Protein AF-W9HK63-F1 (afdb_monomer_lite)

pLDDT: mean 77.83, std 13.23, range [42.62, 91.25]

Secondary structure (DSSP, 8-state):
-------------------TTS--EE-TTT--EESSHHHHHHHHHHHS---EE-TTT--EESSHHHHHHHHT-

Radius of gyration: 21.25 Å; chains: 1; bounding box: 69×15×47 Å

Foldseek 3Di:
DDDDDDDDDDPPDPLPDDDPDADWDAAPPPRDIDSDPVVNVVVVLVVDFQPDADPVPRDGHSDPVVVVVVVVD

Structure (mmCIF, N/CA/C/O backbone):
data_AF-W9HK63-F1
#
_entry.id   AF-W9HK63-F1
#
loop_
_atom_site.group_PDB
_atom_site.id
_atom_site.type_symbol
_atom_site.label_atom_id
_atom_site.label_alt_id
_atom_site.label_comp_id
_atom_site.label_asym_id
_atom_site.label_entity_id
_atom_site.label_seq_id
_atom_site.pdbx_PDB_ins_code
_atom_site.Cartn_x
_atom_site.Cartn_y
_atom_site.Cartn_z
_atom_site.occupancy
_atom_site.B_iso_or_equiv
_atom_site.auth_seq_id
_atom_site.auth_comp_id
_atom_site.auth_asym_id
_atom_site.auth_atom_id
_atom_site.pdbx_PDB_model_num
ATOM 1 N N . MET A 1 1 ? 57.197 5.341 -28.463 1.00 54.78 1 MET A N 1
ATOM 2 C CA . MET A 1 1 ? 57.194 5.743 -27.047 1.00 54.78 1 MET A CA 1
ATOM 3 C C . MET A 1 1 ? 55.751 6.062 -26.709 1.00 54.78 1 MET A C 1
ATOM 5 O O . MET A 1 1 ? 55.374 7.215 -26.744 1.00 54.78 1 MET A O 1
ATOM 9 N N . ASP A 1 2 ? 54.943 5.024 -26.507 1.00 42.62 2 ASP A N 1
ATOM 10 C CA . ASP A 1 2 ? 53.535 5.145 -26.116 1.00 42.62 2 ASP A CA 1
ATOM 11 C C . ASP A 1 2 ? 53.244 3.963 -25.187 1.00 42.62 2 ASP A C 1
ATOM 13 O O . ASP A 1 2 ? 52.909 2.864 -25.622 1.00 42.62 2 ASP A O 1
ATOM 17 N N . SER A 1 3 ? 53.516 4.164 -23.901 1.00 72.00 3 SER A N 1
ATOM 18 C CA . SER A 1 3 ? 53.107 3.267 -22.822 1.00 72.00 3 SER A CA 1
ATOM 19 C C . SER A 1 3 ? 52.183 4.085 -21.938 1.00 72.00 3 SER A C 1
ATOM 21 O O . SER A 1 3 ? 52.659 4.944 -21.201 1.00 72.00 3 SER A O 1
ATOM 23 N N . TYR A 1 4 ? 50.878 3.862 -22.071 1.00 57.94 4 TYR A N 1
ATOM 24 C CA . TYR A 1 4 ? 49.860 4.497 -21.244 1.00 57.94 4 TYR A CA 1
ATOM 25 C C . TYR A 1 4 ? 49.208 3.435 -20.351 1.00 57.94 4 TYR A C 1
ATOM 27 O O . TYR A 1 4 ? 48.633 2.468 -20.847 1.00 57.94 4 TYR A O 1
ATOM 35 N N . ASP A 1 5 ? 49.421 3.625 -19.052 1.00 63.38 5 ASP A N 1
ATOM 36 C CA . ASP A 1 5 ? 48.862 3.011 -17.847 1.00 63.38 5 ASP A CA 1
ATOM 37 C C . ASP A 1 5 ? 47.841 1.859 -17.952 1.00 63.38 5 ASP A C 1
ATOM 39 O O . ASP A 1 5 ? 46.676 2.026 -18.317 1.00 63.38 5 ASP A O 1
ATOM 43 N N . ASP A 1 6 ? 48.277 0.708 -17.425 1.00 73.00 6 ASP A N 1
ATOM 44 C CA . ASP A 1 6 ? 47.446 -0.342 -16.832 1.00 73.00 6 ASP A CA 1
ATOM 45 C C . ASP A 1 6 ? 46.912 0.129 -15.469 1.00 73.00 6 ASP A C 1
ATOM 47 O O . ASP A 1 6 ? 47.576 0.004 -14.441 1.00 73.00 6 ASP A O 1
ATOM 51 N N . PHE A 1 7 ? 45.701 0.686 -15.437 1.00 71.50 7 PHE A N 1
ATOM 52 C CA . PHE A 1 7 ? 44.942 0.768 -14.192 1.00 71.50 7 PHE A CA 1
ATOM 53 C C . PHE A 1 7 ? 43.442 0.833 -14.480 1.00 71.50 7 PHE A C 1
ATOM 55 O O . PHE A 1 7 ? 42.907 1.889 -14.805 1.00 71.50 7 PHE A O 1
ATOM 62 N N . GLN A 1 8 ? 42.748 -0.299 -14.331 1.00 59.03 8 GLN A N 1
ATOM 63 C CA . GLN A 1 8 ? 41.626 -0.433 -13.388 1.00 59.03 8 GLN A CA 1
ATOM 64 C C . GLN A 1 8 ? 40.918 -1.782 -13.544 1.00 59.03 8 GLN A C 1
ATOM 66 O O . GLN A 1 8 ? 40.183 -2.052 -14.494 1.00 59.03 8 GLN A O 1
ATOM 71 N N . SER A 1 9 ? 41.076 -2.600 -12.504 1.00 66.19 9 SER A N 1
ATOM 72 C CA . SER A 1 9 ? 40.132 -3.651 -12.145 1.00 66.19 9 SER A CA 1
ATOM 73 C C . SER A 1 9 ? 38.731 -3.054 -11.995 1.00 66.19 9 SER A C 1
ATOM 75 O O . SER A 1 9 ? 38.502 -2.231 -11.110 1.00 66.19 9 SER A O 1
ATOM 77 N N . THR A 1 10 ? 37.775 -3.494 -12.812 1.00 54.97 10 THR A N 1
ATOM 78 C CA . THR A 1 10 ? 36.352 -3.254 -12.546 1.00 54.97 10 THR A CA 1
ATOM 79 C C . THR A 1 10 ? 35.697 -4.568 -12.114 1.00 54.97 10 THR A C 1
ATOM 81 O O . THR A 1 10 ? 35.598 -5.503 -12.914 1.00 54.97 10 THR A O 1
ATOM 84 N N . PRO A 1 11 ? 35.222 -4.699 -10.860 1.00 60.34 11 PRO A N 1
ATOM 85 C CA . PRO A 1 11 ? 34.261 -5.737 -10.538 1.00 60.34 11 PRO A CA 1
ATOM 86 C C . PRO A 1 11 ? 32.960 -5.338 -11.234 1.00 60.34 11 PRO A C 1
ATOM 88 O O . PRO A 1 11 ? 32.226 -4.465 -10.771 1.00 60.34 11 PRO A O 1
ATOM 91 N N . THR A 1 12 ? 32.690 -5.943 -12.390 1.00 56.44 12 THR A N 1
ATOM 92 C CA . THR A 1 12 ? 31.407 -5.788 -13.074 1.00 56.44 12 THR A CA 1
ATOM 93 C C . THR A 1 12 ? 30.326 -6.412 -12.195 1.00 56.44 12 THR A C 1
ATOM 95 O O . THR A 1 12 ? 30.049 -7.613 -12.223 1.00 56.44 12 THR A O 1
ATOM 98 N N . GLY A 1 13 ? 29.737 -5.571 -11.341 1.00 60.72 13 GLY A N 1
ATOM 99 C CA . GLY A 1 13 ? 28.515 -5.870 -10.618 1.00 60.72 13 GLY A CA 1
ATOM 100 C C . GLY A 1 13 ? 27.503 -6.411 -11.617 1.00 60.72 13 GLY A C 1
ATOM 101 O O . GLY A 1 13 ? 27.174 -5.759 -12.607 1.00 60.72 13 GLY A O 1
ATOM 102 N N . LYS A 1 14 ? 27.074 -7.653 -11.396 1.00 59.66 14 LYS A N 1
ATOM 103 C CA . LYS A 1 14 ? 26.124 -8.357 -12.253 1.00 59.66 14 LYS A CA 1
ATOM 104 C C . LYS A 1 14 ? 24.791 -7.616 -12.192 1.00 59.66 14 LYS A C 1
ATOM 106 O O . LYS A 1 14 ? 23.970 -7.882 -11.319 1.00 59.66 14 LYS A O 1
ATOM 111 N N . VAL A 1 15 ? 24.579 -6.675 -13.110 1.00 59.75 15 VAL A N 1
ATOM 112 C CA . VAL A 1 15 ? 23.286 -6.013 -13.273 1.00 59.75 15 VAL A CA 1
ATOM 113 C C . VAL A 1 15 ? 22.309 -7.060 -13.792 1.00 59.75 15 VAL A C 1
ATOM 115 O O . VAL A 1 15 ? 22.424 -7.573 -14.907 1.00 59.75 15 VAL A O 1
ATOM 118 N N . SER A 1 16 ? 21.372 -7.417 -12.920 1.00 58.34 16 SER A N 1
ATOM 119 C CA . SER A 1 16 ? 20.249 -8.311 -13.160 1.00 58.34 16 SER A CA 1
ATOM 120 C C . SER A 1 16 ? 19.610 -8.027 -14.518 1.00 58.34 16 SER A C 1
ATOM 122 O O . SER A 1 16 ? 19.071 -6.945 -14.748 1.00 58.34 16 SER A O 1
ATOM 124 N N . LYS A 1 17 ? 19.679 -9.013 -15.423 1.00 53.06 17 LYS A N 1
ATOM 125 C CA . LYS A 1 17 ? 19.091 -8.978 -16.769 1.00 53.06 17 LYS A CA 1
ATOM 126 C C . LYS A 1 17 ? 17.628 -8.521 -16.709 1.00 53.06 17 LYS A C 1
ATOM 128 O O . LYS A 1 17 ? 16.735 -9.299 -16.372 1.00 53.06 17 LYS A O 1
ATOM 133 N N . ALA A 1 18 ? 17.380 -7.266 -17.072 1.00 59.69 18 ALA A N 1
ATOM 134 C CA . ALA A 1 18 ? 16.044 -6.744 -17.313 1.00 59.69 18 ALA A CA 1
ATOM 135 C C . ALA A 1 18 ? 15.483 -7.346 -18.611 1.00 59.69 18 ALA A C 1
ATOM 137 O O . ALA A 1 18 ? 16.169 -7.419 -19.633 1.00 59.69 18 ALA A O 1
ATOM 138 N N . LYS A 1 19 ? 14.219 -7.787 -18.585 1.00 57.91 19 LYS A N 1
ATOM 139 C CA . LYS A 1 19 ? 13.498 -8.204 -19.796 1.00 57.91 19 LYS A CA 1
ATOM 140 C C . LYS A 1 19 ? 13.450 -7.026 -20.783 1.00 57.91 19 LYS A C 1
ATOM 142 O O . LYS A 1 19 ? 13.035 -5.931 -20.413 1.00 57.91 19 LYS A O 1
ATOM 147 N N . LYS A 1 20 ? 13.891 -7.291 -22.018 1.00 51.19 20 LYS A N 1
ATOM 148 C CA . LYS A 1 20 ? 14.025 -6.382 -23.172 1.00 51.19 20 LYS A CA 1
ATOM 149 C C . LYS A 1 20 ? 12.981 -5.242 -23.205 1.00 51.19 20 LYS A C 1
ATOM 151 O O . LYS A 1 20 ? 11.786 -5.507 -23.310 1.00 51.19 20 LYS A O 1
ATOM 156 N N . GLY A 1 21 ? 13.459 -3.991 -23.188 1.00 57.69 21 GLY A N 1
ATOM 157 C CA . GLY A 1 21 ? 12.765 -2.830 -23.770 1.00 57.69 21 GLY A CA 1
ATOM 158 C C . GLY A 1 21 ? 11.839 -1.991 -22.881 1.00 57.69 21 GLY A C 1
ATOM 159 O O . GLY A 1 21 ? 11.093 -1.183 -23.424 1.00 57.69 21 GLY A O 1
ATOM 160 N N . LYS A 1 22 ? 11.842 -2.145 -21.550 1.00 61.41 22 LYS A N 1
ATOM 161 C CA . LYS A 1 22 ? 11.021 -1.307 -20.649 1.00 61.41 22 LYS A CA 1
ATOM 162 C C . LYS A 1 22 ? 11.909 -0.527 -19.676 1.00 61.41 22 LYS A C 1
ATOM 164 O O . LYS A 1 22 ? 12.844 -1.134 -19.152 1.00 61.41 22 LYS A O 1
ATOM 169 N N . PRO A 1 23 ? 11.632 0.765 -19.405 1.00 65.81 23 PRO A N 1
ATOM 170 C CA . PRO A 1 23 ?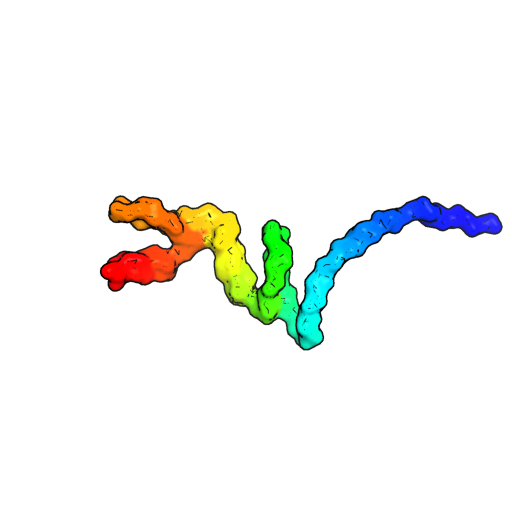 12.340 1.491 -18.359 1.00 65.81 23 PRO A CA 1
ATOM 171 C C . PRO A 1 23 ? 12.099 0.772 -17.031 1.00 65.81 23 PRO A C 1
ATOM 173 O O . PRO A 1 23 ? 10.962 0.611 -16.584 1.00 65.81 23 PRO A O 1
ATOM 176 N N . VAL A 1 24 ? 13.179 0.267 -16.440 1.00 80.75 24 VAL A N 1
ATOM 177 C CA . VAL A 1 24 ? 13.146 -0.357 -15.122 1.00 80.75 24 VAL A CA 1
ATOM 178 C C . VAL A 1 24 ? 13.492 0.685 -14.070 1.00 80.75 24 VAL A C 1
ATOM 180 O O . VAL A 1 24 ? 14.398 1.493 -14.244 1.00 80.75 24 VAL A O 1
ATOM 183 N N . HIS A 1 25 ? 12.756 0.659 -12.969 1.00 87.56 25 HIS A N 1
ATOM 184 C CA . HIS A 1 25 ? 12.949 1.543 -11.833 1.00 87.56 25 HIS A CA 1
ATOM 185 C C . HIS A 1 25 ? 13.607 0.739 -10.716 1.00 87.56 25 HIS A C 1
ATOM 187 O O . HIS A 1 25 ? 12.994 -0.176 -10.162 1.00 87.56 25 HIS A O 1
ATOM 193 N N . VAL A 1 26 ? 14.865 1.052 -10.419 1.00 86.75 26 VAL A N 1
ATOM 194 C CA . VAL A 1 26 ? 15.669 0.336 -9.424 1.00 86.75 26 VAL A CA 1
ATOM 195 C C . VAL A 1 26 ? 15.630 1.096 -8.105 1.00 86.75 26 VAL A C 1
ATOM 197 O O . VAL A 1 26 ? 15.784 2.315 -8.080 1.00 86.75 26 VAL A O 1
ATOM 200 N N . CYS A 1 27 ? 15.400 0.385 -7.006 1.00 88.88 27 CYS A N 1
ATOM 201 C CA . CYS A 1 27 ? 15.531 0.956 -5.673 1.00 88.88 27 CYS A CA 1
ATOM 202 C C . CYS A 1 27 ? 17.009 1.125 -5.319 1.00 88.88 27 CYS A C 1
ATOM 204 O O . CYS A 1 27 ? 17.742 0.143 -5.313 1.00 88.88 27 CYS A O 1
ATOM 206 N N . SER A 1 28 ? 17.438 2.339 -4.977 1.00 85.38 28 SER A N 1
ATOM 207 C CA . SER A 1 28 ? 18.832 2.598 -4.597 1.00 85.38 28 SER A CA 1
ATOM 208 C C . SER A 1 28 ? 19.242 1.905 -3.293 1.00 85.38 28 SER A C 1
ATOM 210 O O . SER A 1 28 ? 20.409 1.562 -3.143 1.00 85.38 28 SER A O 1
ATOM 212 N N . GLU A 1 29 ? 18.295 1.650 -2.385 1.00 86.00 29 GLU A N 1
ATOM 213 C CA . GLU A 1 29 ? 18.566 1.100 -1.049 1.00 86.00 29 GLU A CA 1
ATOM 214 C C . GLU A 1 29 ? 18.725 -0.425 -1.040 1.00 86.00 29 GLU A C 1
ATOM 216 O O . GLU A 1 29 ? 19.593 -0.950 -0.353 1.00 86.00 29 GLU A O 1
ATOM 221 N N . CYS A 1 30 ? 17.921 -1.156 -1.819 1.00 88.75 30 CYS A N 1
ATOM 222 C CA . CYS A 1 30 ? 17.984 -2.625 -1.871 1.00 88.75 30 CYS A CA 1
ATOM 223 C C . CYS A 1 30 ? 18.206 -3.207 -3.273 1.00 88.75 30 CYS A C 1
ATOM 225 O O . CYS A 1 30 ? 18.092 -4.418 -3.463 1.00 88.75 30 CYS A O 1
ATOM 227 N N . GLN A 1 31 ? 18.479 -2.359 -4.271 1.00 83.62 31 GLN A N 1
ATOM 228 C CA . GLN A 1 31 ? 18.733 -2.740 -5.670 1.00 83.62 31 GLN A CA 1
ATOM 229 C C . GLN A 1 31 ? 17.605 -3.568 -6.310 1.00 83.62 31 GLN A C 1
ATOM 231 O O . GLN A 1 31 ? 17.786 -4.256 -7.318 1.00 83.62 31 GLN A O 1
ATOM 236 N N . LYS A 1 32 ? 16.396 -3.494 -5.742 1.00 85.00 32 LYS A N 1
ATOM 237 C CA . LYS A 1 32 ? 15.233 -4.229 -6.232 1.00 85.00 32 LYS A CA 1
ATOM 238 C C . LYS A 1 32 ? 14.660 -3.547 -7.467 1.00 85.00 32 LYS A C 1
ATOM 240 O O . LYS A 1 32 ? 14.472 -2.331 -7.495 1.00 85.00 32 LYS A O 1
ATOM 245 N N . VAL A 1 33 ? 14.386 -4.348 -8.492 1.00 85.12 33 VAL A N 1
ATOM 246 C CA . VAL A 1 33 ? 13.983 -3.863 -9.813 1.00 85.12 33 VAL A CA 1
ATOM 247 C C . VAL A 1 33 ? 12.468 -3.922 -9.956 1.00 85.12 33 VAL A C 1
ATOM 249 O O . VAL A 1 33 ? 11.856 -4.980 -9.806 1.00 85.12 33 VAL A O 1
ATOM 252 N N . TYR A 1 34 ? 11.868 -2.789 -10.304 1.00 86.62 34 TYR A N 1
ATOM 253 C CA . TYR A 1 34 ? 10.447 -2.667 -10.597 1.00 86.62 34 TYR A CA 1
ATOM 254 C C . TYR A 1 34 ? 10.243 -2.303 -12.063 1.00 86.62 34 TYR A C 1
ATOM 256 O O . TYR A 1 34 ? 10.977 -1.508 -12.641 1.00 86.62 34 TYR A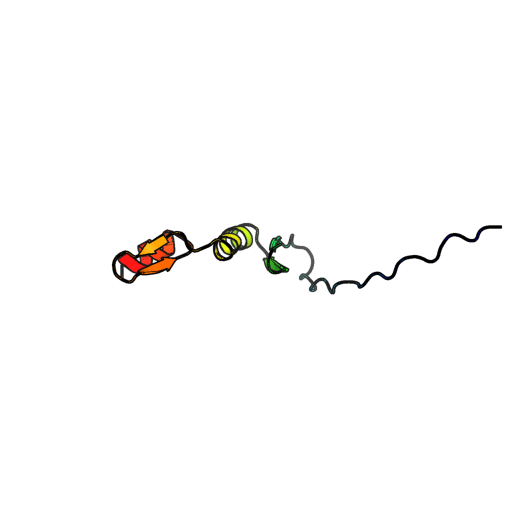 O 1
ATOM 264 N N . THR A 1 35 ? 9.201 -2.857 -12.674 1.00 84.38 35 THR A N 1
ATOM 265 C CA . THR A 1 35 ? 8.818 -2.535 -14.057 1.00 84.38 35 THR A CA 1
ATOM 266 C C . THR A 1 35 ? 8.023 -1.233 -14.173 1.00 84.38 35 THR A C 1
ATOM 268 O O . THR A 1 35 ? 7.735 -0.800 -15.284 1.00 84.38 35 THR A O 1
ATOM 271 N N . ARG A 1 36 ? 7.629 -0.623 -13.045 1.00 86.62 36 ARG A N 1
ATOM 272 C CA . ARG A 1 36 ? 6.814 0.598 -12.982 1.00 86.62 36 ARG A CA 1
ATOM 273 C C . ARG A 1 36 ? 7.306 1.549 -11.892 1.00 86.62 36 ARG A C 1
ATOM 275 O O . ARG A 1 36 ? 7.582 1.112 -10.774 1.00 86.62 36 ARG A O 1
ATOM 282 N N . ALA A 1 37 ? 7.308 2.851 -12.185 1.00 87.06 37 ALA A N 1
ATOM 283 C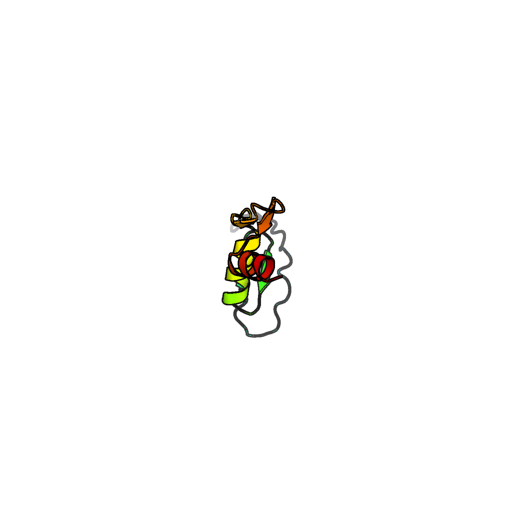 CA . ALA A 1 37 ? 7.711 3.900 -11.243 1.00 87.06 37 ALA A CA 1
ATOM 284 C C . ALA A 1 37 ? 6.814 3.966 -9.998 1.00 87.06 37 ALA A C 1
ATOM 286 O O . ALA A 1 37 ? 7.295 4.201 -8.894 1.00 87.06 37 ALA A O 1
ATOM 287 N N . GLU A 1 38 ? 5.503 3.764 -10.162 1.00 89.00 38 GLU A N 1
ATOM 288 C CA . GLU A 1 38 ? 4.531 3.782 -9.055 1.00 89.00 38 GLU A CA 1
ATOM 289 C C . GLU A 1 38 ? 4.825 2.678 -8.022 1.00 89.00 38 GLU A C 1
ATOM 291 O O . GLU A 1 38 ? 4.715 2.896 -6.816 1.00 89.00 38 GLU A O 1
ATOM 296 N N . HIS A 1 39 ? 5.272 1.506 -8.493 1.00 88.62 39 HIS A N 1
ATOM 297 C CA . HIS A 1 39 ? 5.632 0.384 -7.634 1.00 88.62 39 HIS A CA 1
ATOM 298 C C . HIS A 1 39 ? 6.917 0.686 -6.866 1.00 88.62 39 HIS A C 1
ATOM 300 O O . HIS A 1 39 ? 6.962 0.410 -5.668 1.00 88.62 39 HIS A O 1
ATOM 306 N N . LEU A 1 40 ? 7.915 1.291 -7.525 1.00 90.88 40 LEU A N 1
ATOM 307 C CA . LEU A 1 40 ? 9.130 1.739 -6.848 1.00 90.88 40 LEU A CA 1
ATOM 308 C C . LEU A 1 40 ? 8.806 2.792 -5.778 1.00 90.88 40 LEU A C 1
ATOM 310 O O . LEU A 1 40 ? 9.226 2.630 -4.639 1.00 90.88 40 LEU A O 1
ATOM 314 N N . ARG A 1 41 ? 8.011 3.821 -6.104 1.00 87.50 41 ARG A N 1
ATOM 315 C CA . ARG A 1 41 ? 7.613 4.867 -5.143 1.00 87.50 41 ARG A CA 1
ATOM 316 C C . ARG A 1 41 ? 6.900 4.292 -3.923 1.00 87.50 41 ARG A C 1
ATOM 318 O O . ARG A 1 41 ? 7.226 4.629 -2.791 1.00 87.50 41 ARG A O 1
ATOM 325 N N . ARG A 1 42 ? 5.955 3.369 -4.132 1.00 86.44 42 ARG A N 1
ATOM 326 C CA . ARG A 1 42 ? 5.295 2.674 -3.019 1.00 86.44 42 ARG A CA 1
ATOM 327 C C . ARG A 1 42 ? 6.285 1.834 -2.218 1.00 86.44 42 ARG A C 1
ATOM 329 O O . ARG A 1 42 ? 6.194 1.795 -1.001 1.00 8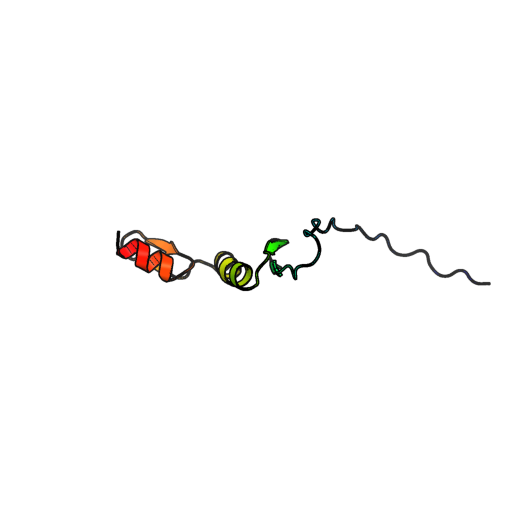6.44 42 ARG A O 1
ATOM 336 N N . HIS A 1 43 ? 7.218 1.16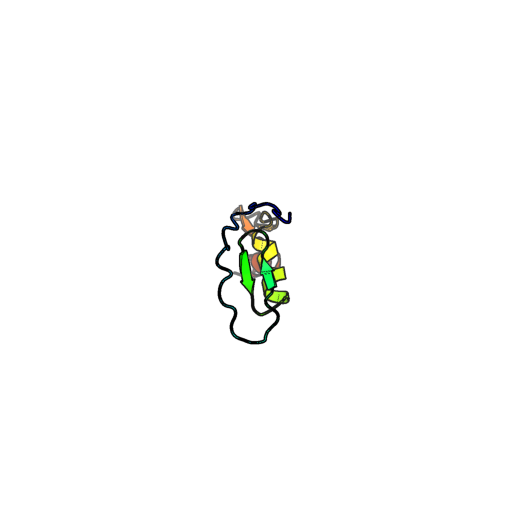0 -2.873 1.00 89.19 43 HIS A N 1
ATOM 337 C CA . HIS A 1 43 ? 8.229 0.374 -2.182 1.00 89.19 43 HIS A CA 1
ATOM 338 C C . HIS A 1 43 ? 9.201 1.230 -1.362 1.00 89.19 43 HIS A C 1
ATOM 340 O O . HIS A 1 43 ? 9.573 0.815 -0.275 1.00 89.19 43 HIS A O 1
ATOM 346 N N . GLN A 1 44 ? 9.562 2.432 -1.807 1.00 86.69 44 GLN A N 1
ATOM 347 C CA . GLN A 1 44 ? 10.404 3.334 -1.013 1.00 86.69 44 GLN A CA 1
ATOM 348 C C . GLN A 1 44 ? 9.789 3.629 0.362 1.00 86.69 44 GLN A C 1
ATOM 350 O O . GLN A 1 44 ? 10.505 3.671 1.355 1.00 86.69 44 GLN A O 1
ATOM 355 N N . SER A 1 45 ? 8.455 3.689 0.465 1.00 83.88 45 SER A N 1
ATOM 356 C CA . SER A 1 45 ? 7.802 3.830 1.775 1.00 83.88 45 SER A CA 1
ATOM 357 C C . SER A 1 45 ? 8.058 2.659 2.732 1.00 83.88 45 SER A C 1
ATOM 359 O O . SER A 1 45 ? 7.940 2.855 3.928 1.00 83.88 45 SER A O 1
ATOM 361 N N . SER A 1 46 ? 8.440 1.464 2.252 1.00 84.56 46 SER A N 1
ATOM 362 C CA . SER A 1 46 ? 8.829 0.351 3.136 1.00 84.56 46 SER A CA 1
ATOM 363 C C . SER A 1 46 ? 10.250 0.460 3.685 1.00 84.56 46 SER A C 1
ATOM 365 O O . SER A 1 46 ? 10.568 -0.248 4.632 1.00 84.56 46 SER A O 1
ATOM 367 N N . HIS A 1 47 ? 11.105 1.278 3.068 1.00 85.38 47 HIS A N 1
ATOM 368 C CA . HIS A 1 47 ? 12.418 1.610 3.624 1.00 85.38 47 HIS A CA 1
ATOM 369 C C . HIS A 1 47 ? 12.319 2.705 4.685 1.00 85.38 47 HIS A C 1
ATOM 371 O O . HIS A 1 47 ? 13.125 2.746 5.609 1.00 85.38 47 HIS A O 1
ATOM 377 N N . GLN A 1 48 ? 11.297 3.555 4.586 1.00 80.75 48 GLN A N 1
ATOM 378 C CA . GLN A 1 48 ? 10.959 4.500 5.636 1.00 80.75 48 GLN A CA 1
ATOM 379 C C . GLN A 1 48 ? 10.470 3.756 6.889 1.00 80.75 48 GLN A C 1
ATOM 381 O O . GLN A 1 48 ? 9.690 2.802 6.803 1.00 80.75 48 GLN A O 1
ATOM 386 N N . GLU A 1 49 ? 10.890 4.236 8.059 1.00 79.38 49 GLU A N 1
ATOM 387 C CA . GLU A 1 49 ? 10.346 3.805 9.346 1.00 79.38 49 GLU A CA 1
ATOM 388 C C . GLU A 1 49 ? 8.809 3.933 9.344 1.00 79.38 49 GLU A C 1
ATOM 390 O O . GLU A 1 49 ? 8.263 4.947 8.889 1.00 79.38 49 GLU A O 1
ATOM 395 N N . PRO A 1 50 ? 8.079 2.912 9.823 1.00 80.00 50 PRO A N 1
ATOM 396 C CA . PRO A 1 50 ? 6.630 2.916 9.786 1.00 80.00 50 PRO A CA 1
ATOM 397 C C . PRO A 1 50 ? 6.063 3.994 10.716 1.00 80.00 50 PRO A C 1
ATOM 399 O O . PRO A 1 50 ? 6.050 3.847 11.934 1.00 80.00 50 PRO A O 1
ATOM 402 N N . GLN A 1 51 ? 5.573 5.075 10.111 1.00 79.31 51 GLN A N 1
ATOM 403 C CA . GLN A 1 51 ? 5.128 6.278 10.817 1.00 79.31 51 GLN A CA 1
ATOM 404 C C . GLN A 1 51 ? 3.677 6.207 11.319 1.00 79.31 51 GLN A C 1
ATOM 406 O O . GLN A 1 51 ? 3.235 7.063 12.081 1.00 79.31 51 GLN A O 1
ATOM 411 N N . PHE A 1 52 ? 2.919 5.194 10.897 1.00 85.12 52 PHE A N 1
ATOM 412 C CA . PHE A 1 52 ? 1.517 5.031 11.265 1.00 85.12 52 PHE A CA 1
ATOM 413 C C . PHE A 1 52 ? 1.378 3.920 12.299 1.00 85.12 52 PHE A C 1
ATOM 415 O O . PHE A 1 52 ? 1.362 2.741 11.951 1.00 85.12 52 PHE A O 1
ATOM 422 N N . GLU A 1 53 ? 1.273 4.285 13.570 1.00 88.44 53 GLU A N 1
ATOM 423 C CA . GLU A 1 53 ? 1.071 3.339 14.666 1.00 88.44 53 GLU A CA 1
ATOM 424 C C . GLU A 1 53 ? -0.413 3.236 15.036 1.00 88.44 53 GLU A C 1
ATOM 426 O O . GLU A 1 53 ? -1.135 4.232 15.089 1.00 88.44 53 GLU A O 1
ATOM 431 N N . CYS A 1 54 ? -0.883 2.013 15.275 1.00 90.06 54 CYS A N 1
ATOM 432 C CA . CYS A 1 54 ? -2.202 1.778 15.847 1.00 90.06 54 CYS A CA 1
ATOM 433 C C . CYS A 1 54 ? -2.140 1.938 17.379 1.00 90.06 54 CYS A C 1
ATOM 435 O O . CYS A 1 54 ? -1.572 1.059 18.020 1.00 90.06 54 CYS A O 1
ATOM 437 N N . PRO A 1 55 ? -2.752 2.962 18.005 1.00 85.94 55 PRO A N 1
ATOM 438 C CA . PRO A 1 55 ? -2.840 3.109 19.463 1.00 85.94 55 PRO A CA 1
ATOM 439 C C . PRO A 1 55 ? -3.421 1.904 20.215 1.00 85.94 55 PRO A C 1
ATOM 441 O O . PRO A 1 55 ? -3.158 1.753 21.401 1.00 85.94 55 PRO A O 1
ATOM 444 N N . VAL A 1 56 ? -4.207 1.045 19.557 1.00 89.25 56 VAL A N 1
ATOM 445 C CA . VAL A 1 56 ? -4.871 -0.091 20.222 1.00 89.25 56 VAL A CA 1
ATOM 446 C C . VAL A 1 56 ? -3.957 -1.311 20.317 1.00 89.25 56 VAL A C 1
ATOM 448 O O . VAL A 1 56 ? -3.875 -1.947 21.361 1.00 89.25 56 VAL A O 1
ATOM 451 N N . CYS A 1 57 ? -3.267 -1.658 19.229 1.00 91.25 57 CYS A N 1
ATOM 452 C CA . CYS A 1 57 ? -2.435 -2.867 19.164 1.00 91.25 57 CYS A CA 1
ATOM 453 C C . CYS A 1 57 ? -0.940 -2.589 18.957 1.00 91.25 57 CYS A C 1
ATOM 455 O O . CYS A 1 57 ? -0.169 -3.529 18.779 1.00 91.25 57 CYS A O 1
ATOM 457 N N . GLN A 1 58 ? -0.545 -1.312 18.920 1.00 86.38 58 GLN A N 1
ATOM 458 C CA . GLN A 1 58 ? 0.824 -0.816 18.717 1.00 86.38 58 GLN A CA 1
ATOM 459 C C . GLN A 1 58 ? 1.500 -1.357 17.448 1.00 86.38 58 GLN A C 1
ATOM 461 O O . GLN A 1 58 ? 2.722 -1.352 17.303 1.00 86.38 58 GLN A O 1
ATOM 466 N N . ARG A 1 59 ? 0.704 -1.825 16.477 1.00 87.75 59 ARG A N 1
ATOM 467 C CA . ARG A 1 59 ? 1.225 -2.233 15.173 1.00 87.75 59 ARG A CA 1
ATOM 468 C C . ARG A 1 59 ? 1.598 -1.004 14.368 1.00 87.75 59 ARG A C 1
ATOM 470 O O . ARG A 1 59 ? 0.782 -0.100 14.190 1.00 87.75 59 ARG A O 1
ATOM 477 N N . ARG A 1 60 ? 2.817 -1.026 13.836 1.00 88.00 60 ARG A N 1
ATOM 478 C CA . ARG A 1 60 ? 3.354 0.029 12.986 1.00 88.00 60 ARG A CA 1
ATOM 479 C C . ARG A 1 60 ? 3.172 -0.323 11.517 1.00 88.00 60 ARG A C 1
ATOM 481 O O . ARG A 1 60 ? 3.482 -1.427 11.072 1.00 88.00 60 ARG A O 1
ATOM 488 N N . PHE A 1 61 ? 2.680 0.641 10.759 1.00 87.81 61 PHE A N 1
ATOM 489 C CA . PHE A 1 61 ? 2.434 0.552 9.333 1.00 87.81 61 PHE A CA 1
ATOM 490 C C . PHE A 1 61 ? 3.210 1.652 8.612 1.00 87.81 61 PHE A C 1
ATOM 492 O O . PHE A 1 61 ? 3.300 2.790 9.064 1.00 87.81 61 PHE A O 1
ATOM 499 N N . HIS A 1 62 ? 3.746 1.317 7.444 1.00 84.94 62 HIS A N 1
ATOM 500 C CA . HIS A 1 62 ? 4.476 2.256 6.591 1.00 84.94 62 HIS A CA 1
ATOM 501 C C . HIS A 1 62 ? 3.553 3.115 5.713 1.00 84.94 62 HIS A C 1
ATOM 503 O O . HIS A 1 62 ? 4.000 4.050 5.056 1.00 84.94 62 HIS A O 1
ATOM 509 N N . ARG A 1 63 ? 2.247 2.809 5.676 1.00 84.81 63 ARG A N 1
ATOM 510 C CA . ARG A 1 63 ? 1.260 3.549 4.881 1.00 84.81 63 ARG A CA 1
ATOM 511 C C . ARG A 1 63 ? -0.069 3.690 5.613 1.00 84.81 63 ARG A C 1
ATOM 513 O O . ARG A 1 63 ? -0.536 2.744 6.251 1.00 84.81 63 ARG A O 1
ATOM 520 N N . LYS A 1 64 ? -0.714 4.844 5.424 1.00 86.06 64 LYS A N 1
ATOM 521 C CA . LYS A 1 64 ? -2.023 5.169 6.005 1.00 86.06 64 LYS A CA 1
ATOM 522 C C . LYS A 1 64 ? -3.133 4.212 5.557 1.00 86.06 64 LYS A C 1
ATOM 524 O O . LYS A 1 64 ? -3.916 3.784 6.394 1.00 86.06 64 LYS A O 1
ATOM 529 N N . ASP A 1 65 ? -3.160 3.795 4.288 1.00 88.25 65 ASP A N 1
ATOM 530 C CA . ASP A 1 65 ? -4.191 2.876 3.772 1.00 88.25 65 ASP A CA 1
ATOM 531 C C . ASP A 1 65 ? -4.164 1.502 4.458 1.00 88.25 65 ASP A C 1
ATOM 533 O O . ASP A 1 65 ? -5.198 0.845 4.596 1.00 88.25 65 ASP A O 1
ATOM 537 N N . LEU A 1 66 ? -2.984 1.058 4.903 1.00 88.44 66 LEU A N 1
ATOM 538 C CA . LEU A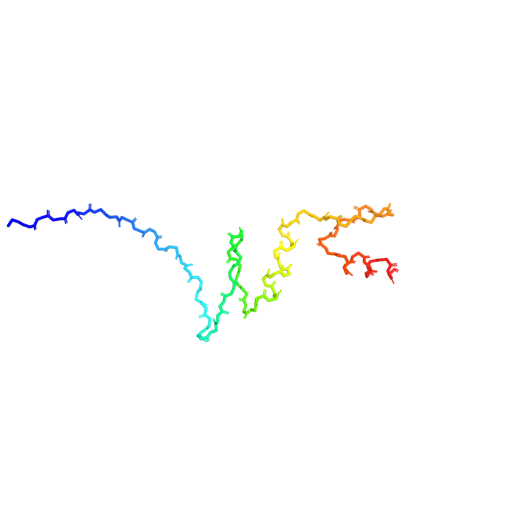 1 66 ? -2.842 -0.186 5.657 1.00 88.44 66 LEU A CA 1
ATOM 539 C C . LEU A 1 66 ? -3.387 -0.037 7.077 1.00 88.44 66 LEU A C 1
ATOM 541 O O . LEU A 1 66 ? -4.087 -0.937 7.538 1.00 88.44 66 LEU A O 1
ATOM 545 N N . LEU A 1 67 ? -3.112 1.097 7.727 1.00 91.06 67 LEU A N 1
ATOM 546 C CA . LEU A 1 67 ? -3.661 1.422 9.042 1.00 91.06 67 LEU A CA 1
ATOM 547 C C . LEU A 1 67 ? -5.194 1.564 8.981 1.00 91.06 67 LEU A C 1
ATOM 549 O O . LEU A 1 67 ? -5.896 0.985 9.800 1.00 91.06 67 LEU A O 1
ATOM 553 N N . GLU A 1 68 ? -5.738 2.259 7.981 1.00 90.06 68 GLU A N 1
ATOM 554 C CA . GLU A 1 68 ? -7.192 2.409 7.812 1.00 90.06 68 GLU A CA 1
ATOM 555 C C . GLU A 1 68 ? -7.887 1.071 7.545 1.00 90.06 68 GLU A C 1
ATOM 557 O O . GLU A 1 68 ? -8.934 0.788 8.125 1.00 90.06 68 GLU A O 1
ATOM 562 N N . ARG A 1 69 ? -7.304 0.206 6.702 1.00 90.94 69 ARG A N 1
ATOM 563 C CA . ARG A 1 69 ? -7.823 -1.157 6.508 1.00 90.94 69 ARG A CA 1
ATOM 564 C C . ARG A 1 69 ? -7.734 -1.977 7.792 1.00 90.94 69 ARG A C 1
ATOM 566 O O . ARG A 1 69 ? -8.610 -2.797 8.039 1.00 90.94 69 ARG A O 1
ATOM 573 N N . HIS A 1 70 ? -6.676 -1.781 8.573 1.00 91.06 70 HIS A N 1
ATOM 574 C CA . HIS A 1 70 ? -6.513 -2.437 9.861 1.00 91.06 70 HIS A CA 1
ATOM 575 C C . HIS A 1 70 ? -7.600 -2.013 10.857 1.00 91.06 70 HIS A C 1
ATOM 577 O O . HIS A 1 70 ? -8.126 -2.888 11.526 1.00 91.06 70 HIS A O 1
ATOM 583 N N . TYR A 1 71 ? -7.995 -0.736 10.889 1.00 85.94 71 TYR A N 1
ATOM 584 C CA . TYR A 1 71 ? -9.101 -0.252 11.729 1.00 85.94 71 TYR A CA 1
ATOM 585 C C . TYR A 1 71 ? -10.488 -0.715 11.290 1.00 85.94 71 TYR A C 1
ATOM 587 O O . TYR A 1 71 ? -11.409 -0.753 12.096 1.00 85.94 71 TYR A O 1
ATOM 595 N N . LYS A 1 72 ? -10.660 -1.011 10.001 1.00 84.25 72 LYS A N 1
ATOM 596 C CA . LYS A 1 72 ? -11.925 -1.517 9.453 1.00 84.25 72 LYS A CA 1
ATOM 597 C C . LYS A 1 72 ? -12.099 -3.031 9.623 1.00 84.25 72 LYS A C 1
ATOM 599 O O . LYS A 1 72 ? -13.095 -3.563 9.138 1.00 84.25 72 LYS A O 1
ATOM 604 N N . ARG A 1 73 ? -11.123 -3.718 10.219 1.00 64.44 73 ARG A N 1
ATOM 605 C CA . ARG A 1 73 ? -11.219 -5.125 10.619 1.00 64.44 73 ARG A CA 1
ATOM 606 C C . ARG A 1 73 ? -11.557 -5.211 12.092 1.00 64.44 73 ARG A C 1
ATOM 608 O O . ARG A 1 73 ? -12.338 -6.124 12.415 1.00 64.44 73 ARG A O 1
#

Organism: NCBI:txid660029

Sequence (73 aa):
MDSYDDFQSTPTGKVSKAKKGKPVHVCSECQKVYTRAEHLRRHQSSHQEPQFECPVCQRRFHRKDLLERHYKR

InterPro domains:
  IPR013087 Zinc finger C2H2-type [PF00096] (25-47)
  IPR013087 Zinc finger C2H2-type [PF00096] (52-72)
  IPR013087 Zinc finger C2H2-type [PS00028] (27-47)
  IPR013087 Zinc finger C2H2-type [PS50157] (25-52)
  IPR013087 Zinc finger C2H2-type [PS50157] (52-73)
  IPR013087 Zinc finger C2H2-type [SM00355] (25-47)
  IPR013087 Zinc finger C2H2-type [SM00355] (52-72)
  IPR036236 Zinc finger C2H2 superfamily [SSF57667] (21-70)
  IPR051059 Transcription factor verF-like [PTHR40626] (8-72)